Protein AF-A0A2D4MUL2-F1 (afdb_monomer_lite)

Structure (mmCIF, N/CA/C/O backbone):
data_AF-A0A2D4MUL2-F1
#
_entry.id   AF-A0A2D4MUL2-F1
#
loop_
_atom_site.group_PDB
_atom_site.id
_atom_site.type_symbol
_atom_site.label_atom_id
_atom_site.label_alt_id
_atom_site.label_comp_id
_atom_site.label_asym_id
_atom_site.label_entity_id
_atom_site.label_seq_id
_atom_site.pdbx_PDB_ins_code
_atom_site.Cartn_x
_atom_site.Cartn_y
_atom_site.Cartn_z
_atom_site.occupancy
_atom_site.B_iso_or_equiv
_atom_site.auth_seq_id
_atom_site.auth_comp_id
_atom_site.auth_asym_id
_atom_site.auth_atom_id
_atom_site.pdbx_PDB_model_num
ATOM 1 N N . THR A 1 1 ? -3.145 11.630 19.217 1.00 73.81 1 THR A N 1
ATOM 2 C CA . THR A 1 1 ? -4.432 10.927 19.005 1.00 73.81 1 THR A CA 1
ATOM 3 C C . THR A 1 1 ? -4.740 9.936 20.115 1.00 73.81 1 THR A C 1
ATOM 5 O O . THR A 1 1 ? -5.717 10.174 20.810 1.00 73.81 1 THR A O 1
ATOM 8 N N . LEU A 1 2 ? -3.922 8.902 20.369 1.00 87.56 2 LEU A N 1
ATOM 9 C CA . LEU A 1 2 ? -4.194 7.905 21.429 1.00 87.56 2 LEU A CA 1
ATOM 10 C C . LEU A 1 2 ? -4.394 8.527 22.823 1.00 87.56 2 LEU A C 1
ATOM 12 O O . LEU A 1 2 ? -5.392 8.271 23.484 1.00 87.56 2 LEU A O 1
ATOM 16 N N . THR A 1 3 ? -3.498 9.423 23.240 1.00 91.56 3 THR A N 1
ATOM 17 C CA . THR A 1 3 ? -3.581 10.130 24.532 1.00 91.56 3 THR A CA 1
ATOM 18 C C . THR A 1 3 ? -4.868 10.947 24.679 1.00 91.56 3 THR A C 1
ATOM 20 O O . THR A 1 3 ? -5.420 11.073 25.767 1.00 91.56 3 THR A O 1
ATOM 23 N N . GLN A 1 4 ? -5.363 11.492 23.567 1.00 88.25 4 GLN A N 1
ATOM 24 C CA . GLN A 1 4 ? -6.558 12.328 23.522 1.00 88.25 4 GLN A CA 1
ATOM 25 C C . GLN A 1 4 ? -7.831 11.474 23.566 1.00 88.25 4 GLN A C 1
ATOM 27 O O . GLN A 1 4 ? -8.747 11.795 24.316 1.00 88.25 4 GLN A O 1
ATOM 32 N N . LEU A 1 5 ? -7.849 10.350 22.841 1.00 89.81 5 LEU A N 1
ATOM 33 C CA . LEU A 1 5 ? -8.897 9.328 22.937 1.00 89.81 5 LEU A CA 1
ATOM 34 C C . LEU A 1 5 ? -8.997 8.764 24.357 1.00 89.81 5 LEU A C 1
ATOM 36 O O . LEU A 1 5 ? -10.087 8.735 24.919 1.00 89.81 5 LEU A O 1
ATOM 40 N N . ASN A 1 6 ? -7.864 8.413 24.973 1.00 91.88 6 ASN A N 1
ATOM 41 C CA . ASN A 1 6 ? -7.829 7.924 26.353 1.00 91.88 6 ASN A CA 1
ATOM 42 C C . ASN A 1 6 ? -8.431 8.943 27.326 1.00 91.88 6 ASN A C 1
ATOM 44 O O . ASN A 1 6 ? -9.252 8.582 28.165 1.00 91.88 6 ASN A O 1
ATOM 48 N N . ARG A 1 7 ? -8.094 10.230 27.175 1.00 93.00 7 ARG A N 1
ATOM 49 C CA . ARG A 1 7 ? -8.691 11.303 27.981 1.00 93.00 7 ARG A CA 1
ATOM 50 C C . ARG A 1 7 ? -10.207 11.413 27.774 1.00 93.00 7 ARG A C 1
ATOM 52 O O . ARG A 1 7 ? -10.931 11.596 28.747 1.00 93.00 7 ARG A O 1
ATOM 59 N N . ILE A 1 8 ? -10.693 11.303 26.536 1.00 90.44 8 ILE A N 1
ATOM 60 C CA . ILE A 1 8 ? -12.132 11.357 26.229 1.00 90.44 8 ILE A CA 1
ATOM 61 C C . ILE A 1 8 ? -12.865 10.197 26.900 1.00 90.44 8 ILE A C 1
ATOM 63 O O . ILE A 1 8 ? -13.861 10.441 27.571 1.00 90.44 8 ILE A O 1
ATOM 67 N N . PHE A 1 9 ? -12.361 8.968 26.787 1.00 92.31 9 PHE A N 1
ATOM 68 C CA . PHE A 1 9 ? -12.987 7.802 27.415 1.00 92.31 9 PHE A CA 1
ATOM 69 C C . PHE A 1 9 ? -12.920 7.833 28.946 1.00 92.31 9 PH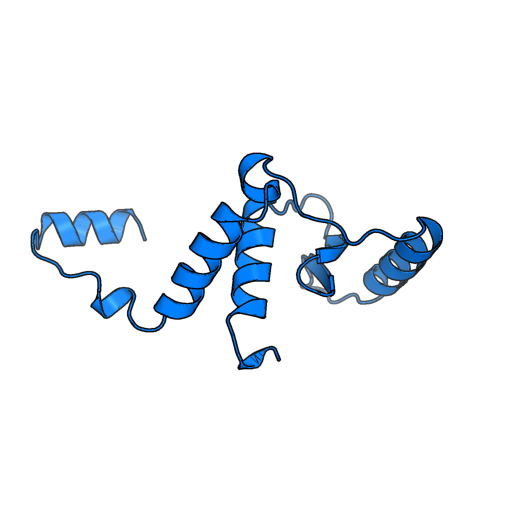E A C 1
ATOM 71 O O . PHE A 1 9 ? -13.864 7.400 29.601 1.00 92.31 9 PHE A O 1
ATOM 78 N N . GLN A 1 10 ? -11.859 8.403 29.527 1.00 93.81 10 GLN A N 1
ATOM 79 C CA . GLN A 1 10 ? -11.781 8.639 30.974 1.00 93.81 10 GLN A CA 1
ATOM 80 C C . GLN A 1 10 ? -12.847 9.631 31.461 1.00 93.81 10 GLN A C 1
ATOM 82 O O . GLN A 1 10 ? -13.415 9.441 32.530 1.00 93.81 10 GLN A O 1
ATOM 87 N N . GLN A 1 11 ? -13.130 10.685 30.688 1.00 93.69 11 GLN A N 1
ATOM 88 C CA . GLN A 1 11 ? -14.106 11.719 31.059 1.00 93.69 11 GLN A CA 1
ATOM 89 C C . GLN A 1 11 ? -15.549 11.366 30.669 1.00 93.69 11 GLN A C 1
ATOM 91 O O . GLN A 1 11 ? -16.496 11.799 31.320 1.00 93.69 11 GLN A O 1
ATOM 96 N N . LYS A 1 12 ? -15.727 10.616 29.581 1.00 91.25 12 LYS A N 1
ATOM 97 C CA . LYS A 1 12 ? -17.011 10.216 29.003 1.00 91.25 12 LYS A CA 1
ATOM 98 C C . LYS A 1 12 ? -16.920 8.759 28.560 1.00 91.25 12 LYS A C 1
ATOM 100 O O . LYS A 1 12 ? -16.641 8.470 27.400 1.00 91.25 12 LYS A O 1
ATOM 105 N N . GLN A 1 13 ? -17.204 7.845 29.483 1.00 87.00 13 GLN A N 1
ATOM 106 C CA . GLN A 1 13 ? -17.134 6.402 29.218 1.00 87.00 13 GLN A CA 1
ATOM 107 C C . GLN A 1 13 ? -18.101 5.944 28.110 1.00 87.00 13 GLN A C 1
ATOM 109 O O . GLN A 1 13 ? -17.785 5.019 27.373 1.00 87.00 13 GLN A O 1
ATOM 114 N N . ASN A 1 14 ? -19.223 6.651 27.918 1.00 91.12 14 ASN A N 1
ATOM 115 C CA . ASN A 1 14 ? -20.230 6.354 26.888 1.00 91.12 14 ASN A CA 1
ATOM 116 C C . ASN A 1 14 ? -20.039 7.174 25.598 1.00 91.12 14 ASN A C 1
ATOM 118 O O . ASN A 1 14 ? -21.009 7.490 24.907 1.00 91.12 14 ASN A O 1
ATOM 122 N N . TYR A 1 15 ? -18.814 7.612 25.302 1.00 90.81 15 TYR A N 1
ATOM 123 C CA . TYR A 1 15 ? -18.550 8.385 24.092 1.00 90.81 15 TYR A CA 1
ATOM 124 C C . TYR A 1 15 ? -18.666 7.505 22.837 1.00 90.81 15 TYR A C 1
ATOM 126 O O . TYR A 1 15 ? -17.943 6.525 22.679 1.00 90.81 15 TYR A O 1
ATOM 134 N N . ASP A 1 16 ? -19.565 7.881 21.926 1.00 90.50 16 ASP A N 1
ATOM 135 C CA . ASP A 1 16 ? -19.819 7.162 20.676 1.00 90.50 16 ASP A CA 1
ATOM 136 C C . ASP A 1 16 ? -18.868 7.618 19.553 1.00 90.50 16 ASP A C 1
ATOM 138 O O . ASP A 1 16 ? -18.943 8.753 19.070 1.00 90.50 16 ASP A O 1
ATOM 142 N N . LEU A 1 17 ? -17.989 6.713 19.110 1.00 90.00 17 LEU A N 1
ATOM 143 C CA . LEU A 1 17 ? -17.015 6.962 18.042 1.00 90.00 17 LEU A CA 1
ATOM 144 C C . LEU A 1 17 ? -17.611 6.935 16.633 1.00 90.00 17 LEU A C 1
ATOM 146 O O . LEU A 1 17 ? -16.951 7.410 15.709 1.00 90.00 17 LEU A O 1
ATOM 150 N N . ARG A 1 18 ? -18.835 6.424 16.435 1.00 89.19 18 ARG A N 1
ATOM 151 C CA . ARG A 1 18 ? -19.432 6.294 15.092 1.00 89.19 18 ARG A CA 1
ATOM 152 C C . ARG A 1 18 ? -19.457 7.625 14.355 1.00 89.19 18 ARG A C 1
ATOM 154 O O . ARG A 1 18 ? -19.199 7.674 13.163 1.00 89.19 18 ARG A O 1
ATOM 161 N N . ARG A 1 19 ? -19.673 8.727 15.078 1.00 87.94 19 ARG A N 1
ATOM 162 C CA . ARG A 1 19 ? -19.647 10.081 14.506 1.00 87.94 19 ARG A CA 1
ATOM 163 C C . ARG A 1 19 ? -18.266 10.520 14.021 1.00 87.94 19 ARG A C 1
ATOM 165 O O . ARG A 1 19 ? -18.196 11.293 13.077 1.00 87.94 19 ARG A O 1
ATOM 172 N N . LEU A 1 20 ?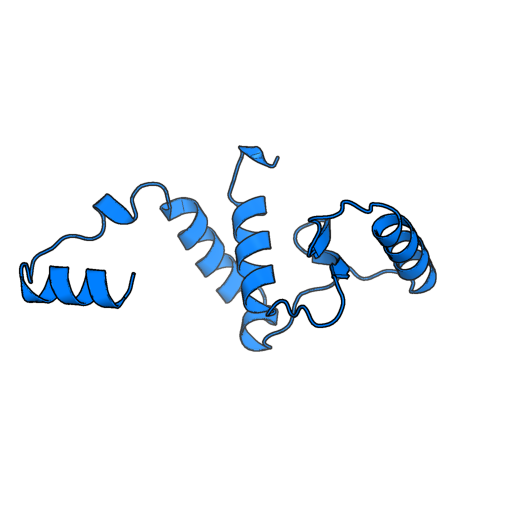 -17.191 10.071 14.669 1.00 88.44 20 LEU A N 1
ATOM 173 C CA . LEU A 1 20 ? -15.817 10.371 14.249 1.00 88.44 20 LEU A CA 1
ATOM 174 C C . LEU A 1 20 ? -15.368 9.493 13.078 1.00 88.44 20 LEU A C 1
ATOM 176 O O . LEU A 1 20 ? -14.503 9.903 12.313 1.00 88.44 20 LEU A O 1
ATOM 180 N N . LEU A 1 21 ? -15.940 8.295 12.965 1.00 88.81 21 LEU A N 1
ATOM 181 C CA . LEU A 1 21 ? -15.659 7.342 11.891 1.00 88.81 21 LEU A CA 1
ATOM 182 C C . LEU A 1 21 ? -16.595 7.512 10.687 1.00 88.81 21 LEU A C 1
ATOM 184 O O . LEU A 1 21 ? -16.357 6.903 9.645 1.00 88.81 21 LEU A O 1
ATOM 188 N N . ALA A 1 22 ? -17.635 8.336 10.819 1.00 91.50 22 ALA A N 1
ATOM 189 C CA . ALA A 1 22 ? -18.591 8.596 9.757 1.00 91.50 22 ALA A CA 1
ATOM 190 C C . ALA A 1 22 ? -17.879 9.088 8.486 1.00 91.50 22 ALA A C 1
ATOM 192 O O . ALA A 1 22 ? -17.052 10.001 8.538 1.00 91.50 22 ALA A O 1
ATOM 193 N N . GLY A 1 23 ? -18.201 8.482 7.346 1.00 88.00 23 GLY A N 1
ATOM 194 C CA . GLY A 1 23 ? -17.575 8.751 6.050 1.00 88.00 23 GLY A CA 1
ATOM 195 C C . GLY A 1 23 ? -16.330 7.907 5.745 1.00 88.00 23 GLY A C 1
ATOM 196 O O . GLY A 1 23 ? -15.816 7.982 4.628 1.00 88.00 23 GLY A O 1
ATOM 197 N N . SER A 1 24 ? -15.835 7.104 6.696 1.00 90.00 24 SER A N 1
ATOM 198 C CA . SER A 1 24 ? -14.716 6.172 6.471 1.00 90.00 24 SER A CA 1
ATOM 199 C C . SER A 1 24 ? -15.147 4.734 6.166 1.00 90.00 24 SER A C 1
ATOM 201 O O . SER A 1 24 ? -14.295 3.915 5.827 1.00 90.00 24 SER A O 1
ATOM 203 N N . GLU A 1 25 ? -16.450 4.443 6.207 1.00 91.25 25 GLU A N 1
ATOM 204 C CA . GLU A 1 25 ? -17.026 3.093 6.141 1.00 91.25 25 GLU A CA 1
ATOM 205 C C . GLU A 1 25 ? -16.558 2.350 4.890 1.00 91.25 25 GLU A C 1
ATOM 207 O O . GLU A 1 25 ? -16.027 1.249 4.964 1.00 91.25 25 GLU A O 1
ATOM 212 N N . ARG A 1 26 ? -16.627 3.008 3.728 1.00 90.31 26 ARG A N 1
ATOM 213 C CA . ARG A 1 26 ? -16.202 2.412 2.456 1.00 90.31 26 ARG A CA 1
ATOM 214 C C . ARG A 1 26 ? -14.719 2.031 2.443 1.00 90.31 26 ARG A C 1
ATOM 216 O O . ARG A 1 26 ? -14.355 1.016 1.857 1.00 90.31 26 ARG A O 1
ATOM 223 N N . ILE A 1 27 ? -13.865 2.858 3.048 1.00 91.94 27 ILE A N 1
ATOM 224 C CA . ILE A 1 27 ? -12.419 2.611 3.116 1.00 91.94 27 ILE A CA 1
ATOM 225 C C . ILE A 1 27 ? -12.144 1.460 4.087 1.00 91.94 27 ILE A C 1
ATOM 227 O O . ILE A 1 27 ? -11.297 0.617 3.795 1.00 91.94 27 ILE A O 1
ATOM 231 N N . THR A 1 28 ? -12.839 1.407 5.225 1.00 92.38 28 THR A N 1
ATOM 232 C CA . THR A 1 28 ? -12.670 0.331 6.210 1.00 92.38 28 THR A CA 1
ATOM 233 C C . THR A 1 28 ? -13.213 -1.001 5.705 1.00 92.38 28 THR A C 1
ATOM 235 O O . THR A 1 28 ? -12.524 -2.007 5.842 1.00 92.38 28 THR A O 1
ATOM 238 N N . ASP A 1 29 ? -14.374 -1.013 5.052 1.00 93.31 29 ASP A N 1
ATOM 239 C CA . ASP A 1 29 ? -14.990 -2.229 4.512 1.00 93.31 29 ASP A CA 1
ATOM 240 C C . ASP A 1 29 ? -14.111 -2.842 3.414 1.00 93.31 29 ASP A C 1
ATOM 242 O O . ASP A 1 29 ? -13.770 -4.023 3.465 1.00 93.31 29 ASP A O 1
ATOM 246 N N . ASN A 1 30 ? -13.634 -2.016 2.473 1.00 92.81 30 ASN A N 1
ATOM 247 C CA . ASN A 1 30 ? -12.732 -2.481 1.419 1.00 92.81 30 ASN A CA 1
ATOM 248 C C . ASN A 1 30 ? -11.389 -2.981 1.981 1.00 92.81 30 ASN A C 1
ATOM 250 O O . ASN A 1 30 ? -10.816 -3.929 1.445 1.00 92.81 30 ASN A O 1
ATOM 254 N N . LEU A 1 31 ? -10.891 -2.393 3.077 1.00 93.25 31 LEU A N 1
ATOM 255 C CA . LEU A 1 31 ? -9.676 -2.874 3.736 1.00 93.25 31 LEU A CA 1
ATOM 256 C C . LEU A 1 31 ? -9.872 -4.281 4.306 1.00 93.25 31 LEU A C 1
ATOM 258 O O . LEU A 1 31 ? -9.006 -5.133 4.117 1.00 93.25 31 LEU A O 1
ATOM 262 N N . VAL A 1 32 ? -11.000 -4.525 4.977 1.00 93.94 32 VAL A N 1
ATOM 263 C CA . VAL A 1 32 ? -11.336 -5.840 5.542 1.00 93.94 32 VAL A CA 1
ATOM 264 C C . VAL A 1 32 ? -11.448 -6.887 4.432 1.00 93.94 32 VAL A C 1
ATOM 266 O O . VAL A 1 32 ? -10.851 -7.960 4.540 1.00 93.94 32 VAL A O 1
ATOM 269 N N . ASP A 1 33 ? -12.121 -6.555 3.329 1.00 93.12 33 ASP A N 1
ATOM 270 C CA . ASP A 1 33 ? -12.232 -7.438 2.164 1.00 93.12 33 ASP A CA 1
ATOM 271 C C . ASP A 1 33 ? -10.867 -7.759 1.535 1.00 93.12 33 ASP A C 1
ATOM 273 O O . ASP A 1 33 ? -10.600 -8.909 1.167 1.00 93.12 33 ASP A O 1
ATOM 277 N N . LEU A 1 34 ? -9.984 -6.761 1.418 1.00 90.81 34 LEU A N 1
ATOM 278 C CA . LEU A 1 34 ? -8.627 -6.946 0.902 1.00 90.81 34 LEU A CA 1
ATOM 279 C C . LEU A 1 34 ? -7.785 -7.828 1.826 1.00 90.81 34 LEU A C 1
ATOM 281 O O . LEU A 1 34 ? -7.116 -8.737 1.337 1.00 90.81 34 LEU A O 1
ATOM 285 N N . MET A 1 35 ? -7.848 -7.614 3.141 1.00 92.25 35 MET A N 1
ATOM 286 C C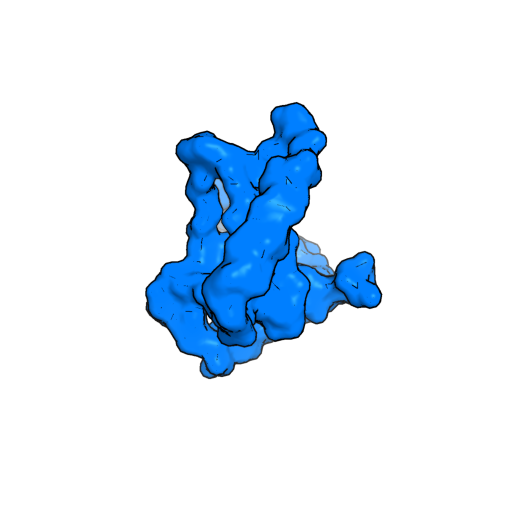A . MET A 1 35 ? -7.123 -8.425 4.126 1.00 92.25 35 MET A CA 1
ATOM 287 C C . MET A 1 35 ? -7.533 -9.901 4.090 1.00 92.25 35 MET A C 1
ATOM 289 O O . MET A 1 35 ? -6.700 -10.772 4.326 1.00 92.25 35 MET A O 1
ATOM 293 N N . ALA A 1 36 ? -8.796 -10.195 3.770 1.00 92.38 36 ALA A N 1
ATOM 294 C CA . ALA A 1 36 ? -9.287 -11.566 3.652 1.00 92.38 36 ALA A CA 1
ATOM 295 C C . ALA A 1 36 ? -8.835 -12.274 2.359 1.00 92.38 36 ALA A C 1
ATOM 297 O O . ALA A 1 36 ? -8.805 -13.503 2.308 1.00 92.38 36 ALA A O 1
ATOM 298 N N . ARG A 1 37 ? -8.516 -11.520 1.299 1.00 91.12 37 ARG A N 1
ATOM 299 C CA . ARG A 1 37 ? -8.260 -12.061 -0.050 1.00 91.12 37 ARG A CA 1
ATOM 300 C C . ARG A 1 37 ? -6.806 -11.965 -0.494 1.00 91.12 37 ARG A C 1
ATOM 302 O O . ARG A 1 37 ? -6.393 -12.742 -1.354 1.00 91.12 37 ARG A O 1
ATOM 309 N N . ASP A 1 38 ? -6.049 -11.007 0.034 1.00 90.25 38 ASP A N 1
ATOM 310 C CA . ASP A 1 38 ? -4.658 -10.777 -0.341 1.00 90.25 38 ASP A CA 1
ATOM 311 C C . ASP A 1 38 ? -3.706 -11.285 0.759 1.00 90.25 38 ASP A C 1
ATOM 313 O O . ASP A 1 38 ? -3.622 -10.686 1.836 1.00 90.25 38 ASP A O 1
ATOM 317 N N . PRO A 1 39 ? -2.947 -12.370 0.513 1.00 91.44 39 PRO A N 1
ATOM 318 C CA . PRO A 1 39 ? -2.017 -12.918 1.501 1.00 91.44 39 PRO A CA 1
ATOM 319 C C . PRO A 1 39 ? -0.869 -11.956 1.840 1.00 91.44 39 PRO A C 1
ATOM 321 O O . PRO A 1 39 ? -0.189 -12.144 2.849 1.00 91.44 39 PRO A O 1
ATOM 324 N N . SER A 1 40 ? -0.652 -10.909 1.036 1.00 91.44 40 SER A N 1
ATOM 325 C CA . SER A 1 40 ? 0.409 -9.925 1.249 1.00 91.44 40 SER A CA 1
ATOM 326 C C . SER A 1 40 ? 0.322 -9.236 2.620 1.00 91.44 40 SER A C 1
ATOM 328 O O . SER A 1 40 ? 1.355 -8.937 3.222 1.00 91.44 40 SER A O 1
ATOM 330 N N . PHE A 1 41 ? -0.898 -9.056 3.146 1.00 91.62 41 PHE A N 1
ATOM 331 C CA . PHE A 1 41 ? -1.139 -8.484 4.475 1.00 91.62 41 PHE A CA 1
ATOM 332 C C . PHE A 1 41 ? -0.564 -9.357 5.593 1.00 91.62 41 PHE A C 1
ATOM 334 O O . PHE A 1 41 ? 0.072 -8.836 6.506 1.00 91.62 41 PHE A O 1
ATOM 341 N N . LEU A 1 42 ? -0.743 -10.679 5.502 1.00 90.31 42 LEU A N 1
ATOM 342 C CA . LEU A 1 42 ? -0.190 -11.633 6.466 1.00 90.31 42 LEU A CA 1
ATOM 343 C C . LEU A 1 42 ? 1.334 -11.736 6.339 1.00 90.31 42 LEU A C 1
ATOM 345 O O . LEU A 1 42 ? 2.038 -11.863 7.336 1.00 90.31 42 LEU A O 1
ATOM 349 N N . MET A 1 43 ? 1.843 -11.670 5.109 1.00 91.44 43 MET A N 1
ATOM 350 C CA . MET A 1 43 ? 3.275 -11.786 4.822 1.00 91.44 43 MET A CA 1
ATOM 351 C C . MET A 1 43 ? 4.074 -10.522 5.161 1.00 91.44 43 MET A C 1
ATOM 353 O O . MET A 1 43 ? 5.301 -10.554 5.109 1.00 91.44 43 MET A O 1
ATOM 357 N N . GLY A 1 44 ? 3.407 -9.403 5.464 1.00 89.62 44 GLY A N 1
ATOM 358 C CA . GLY A 1 44 ? 4.073 -8.120 5.672 1.00 89.62 44 GLY A CA 1
ATOM 359 C C . GLY A 1 44 ? 4.828 -7.653 4.425 1.00 89.62 44 GLY A C 1
ATOM 360 O O . GLY A 1 44 ? 5.924 -7.114 4.541 1.00 89.62 44 GLY A O 1
ATOM 361 N N . ALA A 1 45 ? 4.276 -7.882 3.231 1.00 90.38 45 ALA A N 1
ATOM 362 C CA . ALA A 1 45 ? 4.913 -7.559 1.955 1.00 90.38 45 ALA A CA 1
ATOM 363 C C . ALA A 1 45 ? 3.941 -6.827 1.025 1.00 90.38 45 ALA A C 1
ATOM 365 O O . ALA A 1 45 ? 2.735 -6.997 1.122 1.00 90.38 45 ALA A O 1
ATOM 366 N N . ALA A 1 46 ? 4.453 -6.033 0.082 1.00 90.81 46 ALA A N 1
ATOM 367 C CA . ALA A 1 46 ? 3.615 -5.409 -0.940 1.00 90.81 46 ALA A CA 1
ATOM 368 C C . ALA A 1 46 ? 3.523 -6.295 -2.189 1.00 90.81 46 ALA A C 1
ATOM 370 O O . ALA A 1 46 ? 4.526 -6.833 -2.661 1.00 90.81 46 ALA A O 1
ATOM 371 N N . ARG A 1 47 ? 2.325 -6.403 -2.769 1.00 91.19 47 ARG A N 1
ATOM 372 C CA . ARG A 1 47 ? 2.120 -7.123 -4.027 1.00 91.19 47 ARG A CA 1
ATOM 373 C C . ARG A 1 47 ? 2.675 -6.321 -5.206 1.00 91.19 47 ARG A C 1
ATOM 375 O O . ARG A 1 47 ? 2.183 -5.236 -5.513 1.00 91.19 47 ARG A O 1
ATOM 382 N N . CYS A 1 48 ? 3.670 -6.871 -5.895 1.00 93.81 48 CYS A N 1
ATOM 383 C CA . CYS A 1 48 ? 4.261 -6.277 -7.095 1.00 93.81 48 CYS A CA 1
ATOM 384 C C . CYS A 1 48 ? 3.594 -6.805 -8.372 1.00 93.81 48 CYS A C 1
ATOM 386 O O . CYS A 1 48 ? 3.258 -7.983 -8.455 1.00 93.81 48 CYS A O 1
ATOM 388 N N . LEU A 1 49 ? 3.459 -5.954 -9.394 1.00 95.88 49 LEU A N 1
ATOM 389 C CA . LEU A 1 49 ? 2.940 -6.364 -10.701 1.00 95.88 49 LEU A CA 1
ATOM 390 C C . LEU A 1 49 ? 3.987 -7.223 -11.432 1.00 95.88 49 LEU A C 1
ATOM 392 O O . LEU A 1 49 ? 5.091 -6.716 -11.639 1.00 95.88 49 LEU A O 1
ATOM 396 N N . PRO A 1 50 ? 3.699 -8.466 -11.859 1.00 95.75 50 PRO A N 1
ATOM 397 C CA . PRO A 1 50 ? 4.654 -9.276 -12.620 1.00 95.75 50 PRO A CA 1
ATOM 398 C C . PRO A 1 50 ? 5.007 -8.625 -13.966 1.00 95.75 50 PRO A C 1
ATOM 400 O O . PRO A 1 50 ? 4.117 -8.274 -14.737 1.00 95.75 50 PRO A O 1
ATOM 403 N N . MET A 1 51 ? 6.301 -8.446 -14.246 1.00 96.38 51 MET A N 1
ATOM 404 C CA . MET A 1 51 ? 6.815 -7.898 -15.511 1.00 96.38 51 MET A CA 1
ATOM 405 C C . MET A 1 51 ? 8.310 -8.187 -15.677 1.00 96.38 51 MET A C 1
ATOM 407 O O . MET A 1 51 ? 8.991 -8.502 -14.698 1.00 96.38 51 MET A O 1
ATOM 411 N N . ALA A 1 52 ? 8.821 -8.035 -16.901 1.00 97.81 52 ALA A N 1
ATOM 412 C CA . ALA A 1 52 ? 10.244 -8.177 -17.201 1.00 97.81 52 ALA A CA 1
ATOM 413 C C . ALA A 1 52 ? 11.090 -7.159 -16.415 1.00 97.81 52 ALA A C 1
ATOM 415 O O . ALA A 1 52 ? 10.736 -5.980 -16.336 1.00 97.81 52 ALA A O 1
ATOM 416 N N . ALA A 1 53 ? 12.225 -7.608 -15.871 1.00 95.88 53 ALA A N 1
ATOM 417 C CA . ALA A 1 53 ? 13.098 -6.782 -15.035 1.00 95.88 53 ALA A CA 1
ATOM 418 C C . ALA A 1 53 ? 13.560 -5.508 -15.759 1.00 95.88 53 ALA A C 1
ATOM 420 O O . ALA A 1 53 ? 13.359 -4.419 -15.237 1.00 95.88 53 ALA A O 1
ATOM 421 N N . GLY A 1 54 ? 14.018 -5.622 -17.012 1.00 97.88 54 GLY A N 1
ATOM 422 C CA . GLY A 1 54 ? 14.456 -4.460 -17.794 1.00 97.88 54 GLY A CA 1
ATOM 423 C C . GLY A 1 54 ? 13.362 -3.407 -18.011 1.00 97.88 54 GLY A C 1
ATOM 424 O O . GLY A 1 54 ? 13.646 -2.214 -17.992 1.00 97.88 54 GLY A O 1
ATOM 425 N N . VAL A 1 55 ? 12.091 -3.813 -18.135 1.00 97.19 55 VAL A N 1
ATOM 426 C CA . VAL A 1 55 ? 10.968 -2.859 -18.208 1.00 97.19 55 VAL A CA 1
ATOM 427 C C . VAL A 1 55 ? 10.802 -2.137 -16.874 1.00 97.19 55 VAL A C 1
ATOM 429 O O . VAL A 1 55 ? 10.642 -0.917 -16.847 1.00 97.19 55 VAL A O 1
ATOM 432 N N . ARG A 1 56 ? 10.878 -2.870 -15.756 1.00 97.06 56 ARG A N 1
ATOM 433 C CA . ARG A 1 56 ? 10.806 -2.275 -14.417 1.00 97.06 56 ARG A CA 1
ATOM 434 C C . ARG A 1 56 ? 11.962 -1.309 -14.165 1.00 97.06 56 ARG A C 1
ATOM 436 O O . ARG A 1 56 ? 11.731 -0.254 -13.575 1.00 97.06 56 ARG A O 1
ATOM 443 N N . ASP A 1 57 ? 13.165 -1.638 -14.622 1.00 96.56 57 ASP A N 1
ATOM 444 C CA . ASP A 1 57 ? 14.349 -0.789 -14.486 1.00 96.56 57 ASP A CA 1
ATOM 445 C C . ASP A 1 57 ? 14.174 0.521 -15.255 1.00 96.56 57 ASP A C 1
ATOM 447 O O . ASP A 1 57 ? 14.351 1.595 -14.680 1.00 96.56 57 ASP A O 1
ATOM 451 N N . VAL A 1 58 ? 13.722 0.451 -16.514 1.00 96.81 58 VAL A N 1
ATOM 452 C CA . VAL A 1 58 ? 13.423 1.638 -17.332 1.00 96.81 58 VAL A CA 1
ATOM 453 C C . VAL A 1 58 ? 12.360 2.510 -16.663 1.00 96.81 58 VAL A C 1
ATOM 455 O O . VAL A 1 58 ? 12.570 3.708 -16.480 1.00 96.81 58 VAL A O 1
ATOM 458 N N . VAL A 1 59 ? 11.243 1.919 -16.227 1.00 96.19 59 VAL A N 1
ATOM 459 C CA . VAL A 1 59 ? 10.165 2.651 -15.541 1.00 96.19 59 VAL A CA 1
ATOM 460 C C . VAL A 1 59 ? 10.665 3.309 -14.253 1.00 96.19 59 VAL A C 1
ATOM 462 O O . VAL A 1 59 ? 10.336 4.463 -13.977 1.00 96.19 59 VAL A O 1
ATOM 465 N N . SER A 1 60 ? 11.483 2.602 -13.472 1.00 95.19 60 SER A N 1
ATOM 466 C CA . SER A 1 60 ? 12.036 3.123 -12.219 1.00 95.19 60 SER A CA 1
ATOM 467 C C . SER A 1 60 ? 13.018 4.266 -12.476 1.00 95.19 60 SER A C 1
ATOM 469 O O . SER A 1 60 ? 12.965 5.276 -11.776 1.00 95.19 60 SER A O 1
ATOM 471 N N . ALA A 1 61 ? 13.862 4.156 -13.505 1.00 94.81 61 ALA A N 1
ATOM 472 C CA . ALA A 1 61 ? 14.779 5.214 -13.919 1.00 94.81 61 ALA A CA 1
ATOM 473 C C . ALA A 1 61 ? 14.030 6.467 -14.400 1.00 94.81 61 ALA A C 1
ATOM 475 O O . ALA A 1 61 ? 14.394 7.579 -14.020 1.00 94.81 61 ALA A O 1
ATOM 476 N N . CYS A 1 62 ? 12.952 6.310 -15.175 1.00 94.12 62 CYS A N 1
ATOM 477 C CA . CYS A 1 62 ? 12.084 7.426 -15.559 1.00 94.12 62 CYS A CA 1
ATOM 478 C C . CYS A 1 62 ? 11.454 8.094 -14.3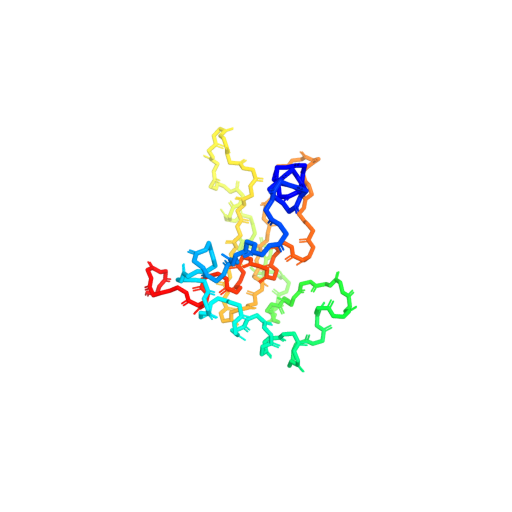29 1.00 94.12 62 CYS A C 1
ATOM 480 O O . CYS A 1 62 ? 11.484 9.317 -14.205 1.00 94.12 62 CYS A O 1
ATOM 482 N N . LEU A 1 63 ? 10.940 7.306 -13.380 1.00 93.06 63 LEU A N 1
ATOM 483 C CA . LEU A 1 63 ? 10.321 7.832 -12.163 1.00 93.06 63 LEU A CA 1
ATOM 484 C C . LEU A 1 63 ? 11.329 8.577 -11.268 1.00 93.06 63 LEU A C 1
ATOM 486 O O . LEU A 1 63 ? 10.978 9.574 -10.646 1.00 93.06 63 LEU A O 1
ATOM 490 N N . GLN A 1 64 ? 12.597 8.152 -11.243 1.00 91.25 64 GLN A N 1
ATOM 491 C CA . GLN A 1 64 ? 13.677 8.841 -10.519 1.00 91.25 64 GLN A CA 1
ATOM 492 C C . GLN A 1 64 ? 14.038 10.216 -11.097 1.00 91.25 64 GLN A C 1
ATOM 494 O O . GLN A 1 64 ? 14.603 11.050 -10.381 1.00 91.25 64 GLN A O 1
ATOM 499 N N . GLN A 1 65 ? 13.749 10.464 -12.377 1.00 90.06 65 GLN A N 1
ATOM 500 C CA . GLN A 1 65 ? 13.995 11.763 -13.010 1.00 90.06 65 GLN A CA 1
ATOM 501 C C . GLN A 1 65 ? 12.968 12.816 -12.578 1.00 90.06 65 GLN A C 1
ATOM 503 O O . GLN A 1 65 ? 13.292 14.004 -12.561 1.00 90.06 65 GLN A O 1
ATOM 508 N N . ALA A 1 66 ? 11.768 12.398 -12.162 1.00 80.88 66 ALA A N 1
ATOM 509 C CA . ALA A 1 66 ? 10.756 13.279 -11.592 1.00 80.88 66 ALA A CA 1
ATOM 510 C C . ALA A 1 66 ? 11.186 13.743 -10.188 1.00 80.88 66 ALA A C 1
ATOM 512 O O . ALA A 1 66 ? 10.827 13.153 -9.170 1.00 80.88 66 ALA A O 1
ATOM 513 N N . LYS A 1 67 ? 12.008 14.796 -10.126 1.00 76.69 67 LYS A N 1
ATOM 514 C CA . LYS A 1 67 ? 12.543 15.346 -8.874 1.00 76.69 67 LYS A CA 1
ATOM 515 C C . LYS A 1 67 ? 11.826 16.633 -8.487 1.00 76.69 67 LYS A C 1
ATOM 517 O O . LYS A 1 67 ? 11.817 17.600 -9.239 1.00 76.69 67 LYS A O 1
ATOM 522 N N . ALA A 1 68 ? 11.333 16.676 -7.253 1.00 88.06 68 ALA A N 1
ATOM 523 C CA . ALA A 1 68 ? 10.997 17.914 -6.558 1.00 88.06 68 ALA A CA 1
ATOM 524 C C . ALA A 1 68 ? 11.777 17.974 -5.240 1.00 88.06 68 ALA A C 1
ATOM 526 O O . ALA A 1 68 ? 12.022 16.942 -4.616 1.00 88.06 68 ALA A O 1
ATOM 527 N N . LYS A 1 69 ? 12.170 19.178 -4.798 1.00 85.88 69 LYS A N 1
ATOM 528 C CA . LYS A 1 69 ? 12.998 19.361 -3.586 1.00 85.88 69 LYS A CA 1
ATOM 529 C C . LYS A 1 69 ? 12.384 18.717 -2.332 1.00 85.88 69 LYS A C 1
ATOM 531 O O . LYS A 1 69 ? 13.120 18.262 -1.462 1.00 85.88 69 LYS A O 1
ATOM 536 N N . SER A 1 70 ? 11.055 18.669 -2.255 1.00 89.75 70 SER A N 1
ATOM 537 C CA . SER A 1 70 ? 10.282 18.108 -1.142 1.00 89.75 70 SER A CA 1
ATOM 538 C C . SER A 1 70 ? 9.759 16.686 -1.387 1.00 89.75 70 SER A C 1
ATOM 540 O O . SER A 1 70 ? 9.040 16.159 -0.542 1.00 89.75 70 SER A O 1
ATOM 542 N N . LEU A 1 71 ? 10.092 16.045 -2.514 1.00 91.44 71 LEU A N 1
ATOM 543 C CA . LEU A 1 71 ? 9.593 14.705 -2.827 1.00 91.44 71 LEU A CA 1
ATOM 544 C C . LEU A 1 71 ? 10.315 13.643 -1.987 1.00 91.44 71 LEU A C 1
ATOM 546 O O . LEU A 1 71 ? 11.536 13.501 -2.059 1.00 91.44 71 LEU A O 1
ATOM 550 N N . VAL A 1 72 ? 9.546 12.885 -1.202 1.00 93.00 72 VAL A N 1
ATOM 551 C CA . VAL A 1 72 ? 10.064 11.812 -0.334 1.00 93.00 72 VAL A CA 1
ATOM 552 C C . VAL A 1 72 ? 9.871 10.440 -0.974 1.00 93.00 72 VAL A C 1
ATOM 554 O O . VAL A 1 72 ? 10.806 9.642 -0.995 1.00 93.00 72 VAL A O 1
ATOM 557 N N . PHE A 1 73 ? 8.686 10.192 -1.534 1.00 93.62 73 PHE A N 1
ATOM 558 C CA . PHE A 1 73 ? 8.315 8.946 -2.198 1.00 93.62 73 PHE A CA 1
ATOM 559 C C . PHE A 1 73 ? 7.623 9.247 -3.528 1.00 93.62 73 PHE A C 1
ATOM 561 O O . PHE A 1 73 ? 6.790 10.148 -3.600 1.00 93.62 73 PHE A O 1
ATOM 568 N N . ALA A 1 74 ? 7.929 8.463 -4.557 1.00 93.88 74 ALA A N 1
ATOM 569 C CA . ALA A 1 74 ? 7.157 8.375 -5.787 1.00 93.88 74 ALA A CA 1
ATOM 570 C C . ALA A 1 74 ? 6.747 6.915 -5.986 1.00 93.88 74 ALA A C 1
ATOM 572 O O . ALA A 1 74 ? 7.593 6.020 -5.999 1.00 93.88 74 ALA A O 1
ATOM 573 N N . ILE A 1 75 ? 5.443 6.679 -6.099 1.00 94.12 75 ILE A N 1
ATOM 574 C CA . ILE A 1 75 ? 4.855 5.341 -6.117 1.00 94.12 75 ILE A CA 1
ATOM 575 C C . ILE A 1 75 ? 4.062 5.202 -7.407 1.00 94.12 75 ILE A C 1
ATOM 577 O O . ILE A 1 75 ? 3.124 5.961 -7.639 1.00 94.12 75 ILE A O 1
ATOM 581 N N . LEU A 1 76 ? 4.432 4.232 -8.238 1.00 94.56 76 LEU A N 1
ATOM 582 C CA . LEU A 1 76 ? 3.693 3.897 -9.446 1.00 94.56 76 LEU A CA 1
ATOM 583 C C . LEU A 1 76 ? 2.924 2.599 -9.234 1.00 94.56 76 LEU A C 1
ATOM 585 O O . LEU A 1 76 ? 3.507 1.562 -8.903 1.00 94.56 76 LEU A O 1
ATOM 589 N N . LEU A 1 77 ? 1.616 2.664 -9.461 1.00 92.62 77 LEU A N 1
ATOM 590 C CA . LEU A 1 77 ? 0.680 1.573 -9.224 1.00 92.62 77 LEU A CA 1
ATOM 591 C C . LEU A 1 77 ? -0.077 1.217 -10.495 1.00 92.62 77 LEU A C 1
ATOM 593 O O . LEU A 1 77 ? -0.358 2.071 -11.331 1.00 92.62 77 LEU A O 1
ATOM 597 N N . SER A 1 78 ? -0.451 -0.053 -10.610 1.00 92.06 78 SER A N 1
ATOM 598 C CA . SER A 1 78 ? -1.373 -0.525 -11.636 1.00 92.06 78 SER A CA 1
ATOM 599 C C . SER A 1 78 ? -2.214 -1.665 -11.083 1.00 92.06 78 SER A C 1
ATOM 601 O O . SER A 1 78 ? -1.673 -2.617 -10.526 1.00 92.06 78 SER A O 1
ATOM 603 N N . LYS A 1 79 ? -3.544 -1.562 -11.207 1.00 88.06 79 LYS A N 1
ATOM 604 C CA . LYS A 1 79 ? -4.505 -2.578 -10.733 1.00 88.06 79 LYS A CA 1
ATOM 605 C C . LYS A 1 79 ? -4.208 -3.070 -9.304 1.00 88.06 79 LYS A C 1
ATOM 607 O O . LYS A 1 79 ? -4.136 -4.273 -9.066 1.00 88.06 79 LYS A O 1
ATOM 612 N N . ASN A 1 80 ? -4.002 -2.133 -8.373 1.00 87.81 80 ASN A N 1
ATOM 613 C CA . ASN A 1 80 ? -3.688 -2.407 -6.963 1.00 87.81 80 ASN A CA 1
ATOM 614 C C . ASN A 1 80 ? -2.361 -3.160 -6.720 1.00 87.81 80 ASN A C 1
ATOM 616 O O . ASN A 1 80 ? -2.182 -3.790 -5.681 1.00 87.81 80 ASN A O 1
ATOM 620 N N . GLN A 1 81 ? -1.436 -3.117 -7.682 1.00 92.06 81 GLN A N 1
ATOM 621 C CA . GLN A 1 81 ? -0.123 -3.752 -7.600 1.00 92.06 81 GLN A CA 1
ATOM 622 C C . GLN A 1 81 ? 0.985 -2.723 -7.819 1.00 92.06 81 GLN A C 1
ATOM 624 O O . GLN A 1 81 ? 0.863 -1.810 -8.642 1.00 92.06 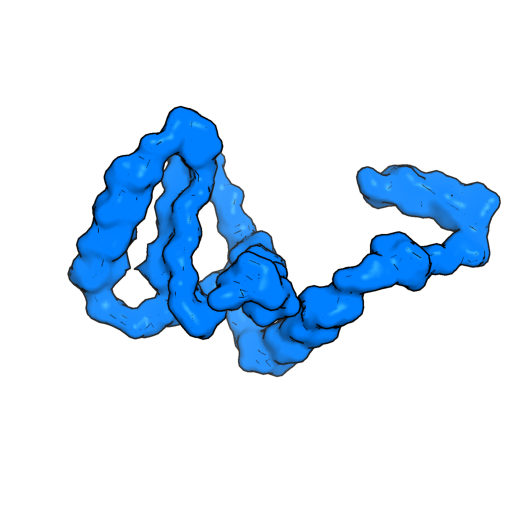81 GLN A O 1
ATOM 629 N N . LEU A 1 82 ? 2.088 -2.897 -7.095 1.00 95.19 82 LEU A N 1
ATOM 630 C CA . LEU A 1 82 ? 3.247 -2.022 -7.161 1.00 95.19 82 LEU A CA 1
ATOM 631 C C . LEU A 1 82 ? 4.040 -2.254 -8.452 1.00 95.19 82 LEU A C 1
ATOM 633 O O . LEU A 1 82 ? 4.532 -3.357 -8.717 1.00 95.19 82 LEU A O 1
ATOM 637 N N . VAL A 1 83 ? 4.196 -1.196 -9.245 1.00 96.69 83 VAL A N 1
ATOM 638 C CA . VAL A 1 83 ? 5.065 -1.191 -10.427 1.00 96.69 83 VAL A CA 1
ATOM 639 C C . VAL A 1 83 ? 6.471 -0.745 -10.034 1.00 96.69 83 VAL A C 1
ATOM 641 O O . VAL A 1 83 ? 7.433 -1.474 -10.268 1.00 96.69 83 VAL A O 1
ATOM 644 N N . SER A 1 84 ? 6.599 0.419 -9.399 1.00 95.50 84 SER A N 1
ATOM 645 C CA . SER A 1 84 ? 7.880 0.925 -8.901 1.00 95.50 84 SER A CA 1
ATOM 646 C C . SER A 1 84 ? 7.680 1.852 -7.702 1.00 95.50 84 SER A C 1
ATOM 648 O O . SER A 1 84 ? 6.671 2.552 -7.610 1.00 95.50 84 SER A O 1
ATOM 650 N N . LEU A 1 85 ? 8.648 1.842 -6.787 1.00 94.38 85 LEU A N 1
ATOM 651 C CA . LEU A 1 85 ? 8.735 2.724 -5.627 1.00 94.38 85 LEU A CA 1
ATOM 652 C C . LEU A 1 85 ? 10.107 3.390 -5.649 1.00 94.38 85 LEU A C 1
ATOM 654 O O . LEU A 1 85 ? 11.129 2.734 -5.451 1.00 94.38 85 LEU A O 1
ATOM 658 N N . VAL A 1 86 ? 10.122 4.703 -5.841 1.00 93.81 86 VAL A N 1
ATOM 659 C CA . VAL A 1 86 ? 11.314 5.531 -5.672 1.00 93.81 86 VAL A CA 1
ATOM 660 C C . VAL A 1 86 ? 11.185 6.279 -4.358 1.00 93.81 86 VAL A C 1
ATOM 662 O O . VAL A 1 86 ? 10.117 6.780 -4.016 1.00 93.81 86 VAL A O 1
ATOM 665 N N . ARG A 1 87 ? 12.277 6.354 -3.603 1.00 93.25 87 ARG A N 1
ATOM 666 C CA . ARG A 1 87 ? 12.305 7.023 -2.306 1.00 93.25 87 ARG A CA 1
ATOM 667 C C . ARG A 1 87 ? 13.589 7.805 -2.120 1.00 93.25 87 ARG A C 1
ATOM 669 O O . ARG A 1 87 ? 14.630 7.442 -2.670 1.00 93.25 87 ARG A O 1
ATOM 676 N N . LYS A 1 88 ? 13.527 8.852 -1.305 1.00 92.00 88 LYS A N 1
ATOM 677 C CA . LYS A 1 88 ? 14.722 9.532 -0.813 1.00 92.00 88 LYS A CA 1
ATOM 678 C C . LYS A 1 88 ? 15.549 8.562 0.039 1.00 92.00 88 LYS A C 1
ATOM 680 O O . LYS A 1 88 ? 15.010 7.664 0.687 1.00 92.00 88 LYS A O 1
ATOM 685 N N . ARG A 1 89 ? 16.870 8.740 0.026 1.00 89.25 89 ARG A N 1
ATOM 686 C CA . ARG A 1 89 ? 17.795 7.945 0.841 1.00 89.25 89 ARG A CA 1
ATOM 687 C C . ARG A 1 89 ? 17.383 7.992 2.320 1.00 89.25 89 ARG A C 1
ATOM 689 O O . ARG A 1 89 ? 16.910 9.025 2.789 1.00 89.25 89 ARG A O 1
ATOM 696 N N . ASP A 1 90 ? 17.526 6.859 3.003 1.00 90.69 90 ASP A N 1
ATOM 697 C CA . ASP A 1 90 ? 17.217 6.669 4.431 1.00 90.69 90 ASP A CA 1
ATOM 698 C C . ASP A 1 90 ? 15.746 6.890 4.817 1.00 90.69 90 ASP A C 1
ATOM 700 O O . ASP A 1 90 ? 15.409 6.986 5.993 1.00 90.69 90 ASP A O 1
ATOM 704 N N . GLN A 1 91 ? 14.846 6.945 3.833 1.00 92.50 91 GLN A N 1
ATOM 705 C CA . GLN A 1 91 ? 13.407 6.932 4.063 1.00 92.50 91 GLN A CA 1
ATOM 706 C C . GLN A 1 91 ? 12.880 5.527 3.817 1.00 92.50 91 GLN A C 1
ATOM 708 O O . GLN A 1 91 ? 13.157 4.913 2.785 1.00 92.50 91 GLN A O 1
ATOM 713 N N . PHE A 1 92 ? 12.124 5.015 4.778 1.00 90.69 92 PHE A N 1
ATOM 714 C CA . PHE A 1 92 ? 11.500 3.705 4.706 1.00 90.69 92 PHE A CA 1
ATOM 715 C C . PHE A 1 92 ? 9.985 3.871 4.683 1.00 90.69 92 PHE A C 1
ATOM 717 O O . PHE A 1 92 ? 9.446 4.767 5.326 1.00 90.69 92 PHE A O 1
ATOM 724 N N . LEU A 1 93 ? 9.317 3.007 3.928 1.00 91.69 93 LEU A N 1
ATOM 725 C CA . LEU A 1 93 ? 7.866 2.931 3.885 1.00 91.69 93 LEU A CA 1
ATOM 726 C C . LEU A 1 93 ? 7.487 1.505 4.256 1.00 91.69 93 LEU A C 1
ATOM 728 O O . LEU A 1 93 ? 7.965 0.565 3.612 1.00 91.69 93 LEU A O 1
ATOM 732 N N . HIS A 1 94 ? 6.686 1.343 5.306 1.00 92.56 94 HIS A N 1
ATOM 733 C CA . HIS A 1 94 ? 6.312 0.017 5.764 1.00 92.56 94 HIS A CA 1
ATOM 734 C C . HIS A 1 94 ? 5.328 -0.609 4.761 1.00 92.56 94 HIS A C 1
ATOM 736 O O . HIS A 1 94 ? 4.478 0.094 4.210 1.00 92.56 94 HIS A O 1
ATOM 742 N N . PRO A 1 95 ? 5.381 -1.929 4.518 1.00 92.12 95 PRO A N 1
ATOM 743 C CA . PRO A 1 95 ? 4.431 -2.603 3.629 1.00 92.12 95 PRO A CA 1
ATOM 744 C C . PRO A 1 95 ? 2.960 -2.350 3.993 1.00 92.12 95 PRO A C 1
ATOM 746 O O . PRO A 1 95 ? 2.121 -2.198 3.109 1.00 92.12 95 PRO A O 1
ATOM 749 N N . ILE A 1 96 ? 2.659 -2.199 5.288 1.00 92.75 96 ILE A N 1
ATOM 750 C CA . ILE A 1 96 ? 1.308 -1.840 5.747 1.00 92.75 96 ILE A CA 1
ATOM 751 C C . ILE A 1 96 ? 0.867 -0.449 5.274 1.00 92.75 96 ILE A C 1
ATOM 753 O O . ILE A 1 96 ? -0.294 -0.270 4.916 1.00 92.75 96 ILE A O 1
ATOM 757 N N . ASP A 1 97 ? 1.789 0.512 5.184 1.00 93.56 97 ASP A N 1
ATOM 758 C CA . ASP A 1 97 ? 1.488 1.858 4.694 1.00 93.56 97 ASP A CA 1
ATOM 759 C C . ASP A 1 97 ? 1.132 1.810 3.203 1.00 93.56 97 ASP A C 1
ATOM 761 O O . ASP A 1 97 ? 0.212 2.495 2.758 1.00 93.56 97 ASP A O 1
ATOM 765 N N . LEU A 1 98 ? 1.810 0.949 2.429 1.00 93.94 98 LEU A N 1
ATOM 766 C CA . LEU A 1 98 ? 1.462 0.700 1.027 1.00 93.94 98 LEU A CA 1
ATOM 767 C C . LEU A 1 98 ? 0.059 0.102 0.900 1.00 93.94 98 LEU A C 1
ATOM 769 O O . LEU A 1 98 ? -0.715 0.562 0.066 1.00 93.94 98 LEU A O 1
ATOM 773 N N . HIS A 1 99 ? -0.307 -0.863 1.744 1.00 93.69 99 HIS A N 1
ATOM 774 C CA . HIS A 1 99 ? -1.660 -1.418 1.735 1.00 93.69 99 HIS A CA 1
ATOM 775 C C . HIS A 1 99 ? -2.733 -0.371 2.032 1.00 93.69 99 HIS A C 1
ATOM 777 O O . HIS A 1 99 ? -3.738 -0.315 1.322 1.00 93.69 99 HIS A O 1
ATOM 783 N N . LEU A 1 100 ? -2.508 0.490 3.027 1.00 92.88 100 LEU A N 1
ATOM 784 C CA . LEU A 1 100 ? -3.432 1.576 3.353 1.00 92.88 100 LEU A CA 1
ATOM 785 C C . LEU A 1 100 ? -3.553 2.583 2.203 1.00 92.88 100 LEU A C 1
ATOM 787 O O . LEU A 1 100 ? -4.664 2.996 1.872 1.00 92.88 100 LEU A O 1
ATOM 791 N N . LEU A 1 101 ? -2.442 2.929 1.546 1.00 92.44 101 LEU A N 1
ATOM 792 C CA . LEU A 1 101 ? -2.448 3.799 0.367 1.00 92.44 101 LEU A CA 1
ATOM 793 C C . LEU A 1 101 ? -3.214 3.171 -0.803 1.00 92.44 101 LEU A C 1
ATOM 795 O O . LEU A 1 101 ? -4.033 3.840 -1.431 1.00 92.44 101 LEU A O 1
ATOM 799 N N . PHE A 1 102 ? -2.990 1.889 -1.091 1.00 91.56 102 PHE A N 1
ATOM 800 C CA . PHE A 1 102 ? -3.675 1.190 -2.185 1.00 91.56 102 PHE A CA 1
ATOM 801 C C . PHE A 1 102 ? -5.178 1.102 -1.908 1.00 91.56 102 PHE A C 1
ATOM 803 O O . PHE A 1 102 ? -6.002 1.371 -2.786 1.00 91.56 102 PHE A O 1
ATOM 810 N N . ASN A 1 103 ? -5.536 0.795 -0.662 1.00 92.38 103 ASN A N 1
ATOM 811 C CA . ASN A 1 103 ? -6.914 0.776 -0.201 1.00 92.38 103 ASN A CA 1
ATOM 812 C C . ASN A 1 103 ? -7.584 2.152 -0.345 1.00 92.38 103 ASN A C 1
ATOM 814 O O . ASN A 1 103 ? -8.694 2.245 -0.866 1.00 92.38 103 ASN A O 1
ATOM 818 N N . LEU A 1 104 ? -6.894 3.228 0.043 1.00 91.25 104 LEU A N 1
ATOM 819 C CA . LEU A 1 104 ? -7.396 4.596 -0.082 1.00 91.25 104 LEU A CA 1
ATOM 820 C C . LEU A 1 104 ? -7.662 4.972 -1.547 1.00 91.25 104 LEU A C 1
ATOM 822 O O . LEU A 1 104 ? -8.729 5.497 -1.865 1.00 91.25 104 LEU A O 1
ATOM 826 N N . ILE A 1 105 ? -6.711 4.678 -2.438 1.00 89.69 105 ILE A N 1
ATOM 827 C CA . ILE A 1 105 ? -6.809 4.993 -3.870 1.00 89.69 105 ILE A CA 1
ATOM 828 C C . ILE A 1 105 ? -7.944 4.197 -4.527 1.00 89.69 105 ILE A C 1
ATOM 830 O O . ILE A 1 105 ? -8.730 4.753 -5.286 1.00 89.69 105 ILE A O 1
ATOM 834 N N . SER A 1 106 ? -8.063 2.903 -4.226 1.00 86.31 106 SER A N 1
ATOM 835 C CA . SER A 1 106 ? -9.093 2.039 -4.823 1.00 86.31 106 SER A CA 1
ATOM 836 C C . SER A 1 106 ? -10.513 2.340 -4.322 1.00 86.31 106 SER A C 1
ATOM 838 O O . SER A 1 106 ? -11.478 2.203 -5.091 1.00 86.31 106 SER A O 1
ATOM 840 N N . SER A 1 107 ? -10.632 2.773 -3.062 1.00 87.00 107 SER A N 1
ATOM 841 C CA . SER A 1 107 ? -11.903 3.072 -2.390 1.00 87.00 107 SER A CA 1
ATOM 842 C C . SER A 1 107 ? -12.438 4.473 -2.679 1.00 87.00 107 SER A C 1
ATOM 844 O O . SER A 1 107 ? -13.645 4.686 -2.574 1.00 87.00 107 SER A O 1
ATOM 846 N N . SER A 1 108 ? -11.576 5.421 -3.050 1.00 83.00 108 SER A N 1
ATOM 847 C CA . SER A 1 108 ? -11.958 6.811 -3.307 1.00 83.00 108 SER A CA 1
ATOM 848 C C . SER A 1 108 ? -12.280 7.052 -4.784 1.00 83.00 108 SER A C 1
ATOM 850 O O . SER A 1 108 ? -11.494 6.726 -5.671 1.00 83.00 108 SER A O 1
ATOM 852 N N . SER A 1 109 ? -13.436 7.660 -5.061 1.00 75.94 109 SER A N 1
ATOM 853 C CA . SER A 1 109 ? -13.836 8.035 -6.424 1.00 75.94 109 SER A CA 1
ATOM 854 C C . SER A 1 109 ? -13.027 9.201 -6.987 1.00 75.94 109 SER A C 1
ATOM 856 O O . SER A 1 109 ? -12.942 9.324 -8.198 1.00 75.94 109 SER A O 1
ATOM 858 N N . SER A 1 110 ? -12.422 10.037 -6.139 1.00 79.00 110 SER A N 1
ATOM 859 C CA . SER A 1 110 ? -11.657 11.214 -6.579 1.00 79.00 110 SER A CA 1
ATOM 860 C C . SER A 1 110 ? -10.326 10.869 -7.253 1.00 79.00 110 SER A C 1
ATOM 862 O O . SER A 1 110 ? -9.719 11.736 -7.871 1.00 79.00 110 SER A O 1
ATOM 864 N N . PHE A 1 111 ? -9.850 9.630 -7.097 1.00 69.62 111 PHE A N 1
ATOM 865 C CA . PHE A 1 111 ? -8.619 9.129 -7.719 1.00 69.62 111 PHE A CA 1
ATOM 866 C C . PHE A 1 111 ? -8.888 8.167 -8.892 1.00 69.62 111 PHE A C 1
ATOM 868 O O . PHE A 1 111 ? -7.944 7.556 -9.396 1.00 69.62 111 PHE A O 1
ATOM 875 N N .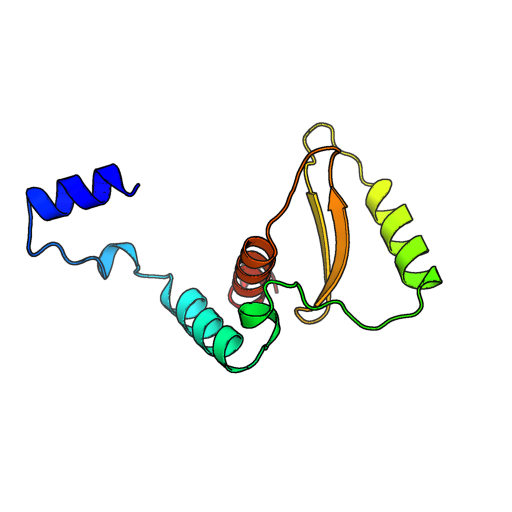 ARG A 1 112 ? -10.155 8.007 -9.300 1.00 58.19 112 ARG A N 1
ATOM 876 C CA . ARG A 1 112 ? -10.562 7.301 -10.524 1.00 58.19 112 ARG A CA 1
ATOM 877 C C . ARG A 1 112 ? -10.808 8.303 -11.640 1.00 58.19 112 ARG A C 1
ATOM 879 O O . ARG A 1 112 ? -10.487 7.938 -12.789 1.00 58.19 112 ARG A O 1
#

Secondary structure (DSSP, 8-state):
-HHHHHHHHHH-TT--THHHHTT-HHHHHHHHHHHHH-THHHHT-PPBPP--HHHHHHHHHHHHH---TT--EEEEEETTEEEEEEE-TT----HHHHHHHHHHHHH-GGG-

Organism: NCBI:txid129469

Foldseek 3Di:
DVVVVVVCCVVPVPDDCCVVCPPCCLLVVLLVVCVVPPCCVVVQHFAADDDDPVVLVVVQVVQVVPDDPPDAWDFDDDPLHGSDIDGDPPDDDGNVNSSSVSSCLVRDPVND

Sequence (112 aa):
TLTQLNRIFQQKQNYDLRRLLAGSERITDNLVDLMARDPSFLMGAARCLPMAAGVRDVVSACLQQAKAKSLVFAILLSKNQLVSLVRKRDQFLHPIDLHLLFNLISSSSSFR

Radius of gyration: 18.13 Å; chains: 1; bounding box: 38×32×49 Å

InterPro domains:
  IPR004353 Vacuolar fusion protein Mon1 [PR01546] (13-25)
  IPR004353 Vacuolar fusion protein Mon1 [PR01546] (42-63)
  IPR004353 Vacuolar fusion protein Mon1 [PR01546] (66-79)
  IPR004353 Vacuolar fusion protein Mon1 [PR01546] (90-106)
  IPR004353 Vacuolar fusion protein Mon1 [PTHR13027] (1-112)
  IPR043971 FUZ/MON1/HPS1, second Longin domain [PF19037] (69-112)

pLDDT: mean 90.82, std 5.51, range [58.19, 97.88]